Protein 3MD1 (pdb70)

Sequence (162 aa):
TFNLFVGDLNVNVDDETLRNAFKDFPSYLSGHVMWDMQTGSSSRGYGFVSSFTSQDDAQNAMDSMQGQDLNGRPLRINNWAAKLEHTFNLFVGDLNVNVDDETLRNAFKDFPSYLSGHVMWDMQTGSSRGYGFVSFTSQDDAQQNAMDSMQGQDLNGRPLRINWAA

B-factor: mean 13.19, std 5.51, range [3.73, 39.01]

CATH classification: 3.30.70.330

Nearest PDB structures (foldseek):
  3md1-assembly1_A  TM=1.010E+00  e=3.957E-16  Saccharomyces cerevisiae
  3md3-assembly1_A  TM=9.921E-01  e=1.156E-15  Saccharomyces cerevisiae
  3bs9-assembly3_B  TM=9.387E-01  e=7.889E-10  Homo sapiens
  5tbx-assembly1_A  TM=9.439E-01  e=1.628E-08  Homo sapiens
  8c6j-assembly1_CE  TM=8.966E-01  e=4.466E-08  Homo sapiens

Solvent-accessible surface area: 8807 Å² total; per-residue (Å²): 118,79,51,0,27,0,5,42,3,33,106,95,3,79,50,119,38,0,84,85,11,0,102,85,11,52,36,46,89,40,0,94,13,67,121,31,153,174,100,47,62,22,122,13,47,0,60,1,17,0,82,33,97,84,37,0,62,17,0,13,47,0,1,69,18,2,89,21,66,64,96,38,1,129,11,70,85,38,75,195,98,144,226,117,76,39,0,25,0,0,6,3,30,75,95,3,78,49,122,38,0,85,82,22,0,101,125,48,91,38,47,94,37,0,90,13,67,121,17,150,174,95,49,62,19,65,4,26,0,66,0,21,0,80,37,100,95,37,0,69,88,1,16,94,69,32,80,33,98,88,25,68,65,18,42,0,46,5,33,90,38,150

GO terms:
  GO:0000932 P-body (C, IDA)
  GO:0005634 nucleus (C, IDA)
  GO:0005737 cytoplasm (C, IDA)
  GO:0010494 cytoplasmic stress granule (C, IDA)
  GO:0003729 mRNA binding (F, IDA)
  GO:0008266 poly(U) RNA binding (F, IDA)
  GO:0043022 ribosome binding (F, IDA)
  GO:0000184 nuclear-transcribed mRNA catabolic process, nonsense-mediated decay (P, IDA)
  GO:0042149 cellular response to glucose starvation (P, IMP)
  GO:0010494 cytoplasmic stress granule (C, HDA)
  GO:0003729 mRNA binding (F, IMP)
  GO:0003729 mRNA binding (F, HDA)
  GO:0043488 regulation of mRNA stability (P, IMP)
  GO:0034063 stress granule assembly (P, IMP)
  GO:0006415 translational termination (P, IMP)
  GO:0006415 translational termination (P, IPI)
  GO:0005634 nucleus (C, EXP)
  GO:0005737 cytoplasm (C, EXP)
  GO:0005515 protein binding (F, IPI)

Organism: Saccharomyces cerevisiae (strain ATCC 204508 / S288c) (NCBI:txid559292)

Structure (mmCIF, N/CA/C/O backbone):
data_3MD1
#
_entry.id   3MD1
#
_cell.length_a   72.661
_cell.length_b   72.661
_cell.length_c   81.989
_cell.angle_alpha   90.00
_cell.angle_beta   90.00
_cell.angle_gamma   120.00
#
_symmetry.space_group_name_H-M   'H 3'
#
loop_
_entity.id
_entity.type
_entity.pdbx_description
1 polymer 'Nuclear and cytoplasmic polyadenylated RNA-binding protein PUB1'
2 non-polymer GLYCEROL
3 water water
#
loop_
_atom_site.group_PDB
_atom_site.id
_atom_site.type_symbol
_atom_site.label_atom_id
_atom_site.label_alt_id
_atom_site.label_comp_id
_atom_site.label_asym_id
_atom_site.label_entity_id
_atom_site.label_seq_id
_atom_site.pdbx_PDB_ins_code
_atom_site.Cartn_x
_atom_site.Cartn_y
_atom_site.Cartn_z
_atom_site.occupancy
_atom_site.B_iso_or_equiv
_atom_site.auth_seq_id
_atom_site.auth_comp_id
_atom_site.auth_asym_id
_atom_site.auth_atom_id
_atom_site.pdbx_PDB_model_num
ATOM 1 N N . THR A 1 1 ? -16.662 21.503 -3.673 1.00 17.34 161 THR A N 1
ATOM 2 C CA . THR A 1 1 ? -17.136 20.534 -2.630 1.00 17.31 161 THR A CA 1
ATOM 3 C C . THR A 1 1 ? -17.056 19.088 -3.118 1.00 16.62 161 THR A C 1
ATOM 4 O O . THR A 1 1 ? -16.863 18.826 -4.307 1.00 16.67 161 THR A O 1
ATOM 8 N N . PHE A 1 2 ? -17.199 18.150 -2.188 1.00 15.13 162 PHE A N 1
ATOM 9 C CA . PHE A 1 2 ? -17.078 16.735 -2.512 1.00 14.44 162 PHE A CA 1
ATOM 10 C C . PHE A 1 2 ? -18.307 16.011 -2.001 1.00 13.38 162 PHE A C 1
ATOM 11 O O . PHE A 1 2 ? -18.664 16.106 -0.824 1.00 13.98 162 PHE A O 1
ATOM 19 N N . ASN A 1 3 ? -18.968 15.316 -2.920 1.00 12.40 163 ASN A N 1
ATOM 20 C CA . ASN A 1 3 ? -20.358 14.920 -2.736 1.00 11.25 163 ASN A CA 1
ATOM 21 C C . ASN A 1 3 ? -20.571 13.431 -2.904 1.00 10.11 163 ASN A C 1
ATOM 22 O O . ASN A 1 3 ? -20.128 12.835 -3.890 1.00 10.62 163 ASN A O 1
ATOM 27 N N . LEU A 1 4 ? -21.280 12.859 -1.937 1.00 9.09 164 LEU A N 1
ATOM 28 C CA . LEU A 1 4 ? -21.668 11.456 -1.972 1.00 7.87 164 LEU A CA 1
ATOM 29 C C . LEU A 1 4 ? -23.114 11.271 -2.414 1.00 7.34 164 LEU A C 1
ATOM 30 O O . LEU A 1 4 ? -24.021 11.974 -1.929 1.00 7.07 164 LEU A O 1
ATOM 35 N N . PHE A 1 5 ? -23.319 10.308 -3.315 1.00 6.57 165 PHE A N 1
ATOM 36 C CA . PHE A 1 5 ? -24.637 9.775 -3.629 1.00 6.57 165 PHE A CA 1
ATOM 37 C C . PHE A 1 5 ? -24.931 8.642 -2.662 1.00 6.62 165 PHE A C 1
ATOM 38 O O . PHE A 1 5 ? -24.159 7.685 -2.577 1.00 7.42 165 PHE A O 1
ATOM 46 N N . VAL A 1 6 ? -26.056 8.734 -1.955 1.00 5.92 166 VAL A N 1
ATOM 47 C CA . VAL A 1 6 ? -26.415 7.737 -0.950 1.00 6.67 166 VAL A CA 1
ATOM 48 C C . VAL A 1 6 ? -27.705 7.050 -1.390 1.00 6.97 166 VAL A C 1
ATOM 49 O O . VAL A 1 6 ? -28.805 7.651 -1.332 1.00 7.92 166 VAL A O 1
ATOM 53 N N . GLY A 1 7 ? -27.558 5.819 -1.867 1.00 6.91 167 GLY A N 1
ATOM 54 C CA . GLY A 1 7 ? -28.686 5.029 -2.358 1.00 6.90 167 GLY A CA 1
ATOM 55 C C . GLY A 1 7 ? -29.257 3.979 -1.417 1.00 7.37 167 GLY A C 1
ATOM 56 O O . GLY A 1 7 ? -28.708 3.714 -0.334 1.00 7.79 167 GLY A O 1
ATOM 57 N N . ASP A 1 8 ? -30.333 3.343 -1.879 1.00 6.82 168 ASP A N 1
ATOM 58 C CA . ASP A 1 8 ? -31.024 2.293 -1.135 1.00 7.76 168 ASP A CA 1
ATOM 59 C C . ASP A 1 8 ? -31.586 2.813 0.173 1.00 7.86 168 ASP A C 1
ATOM 60 O O . ASP A 1 8 ? -31.498 2.144 1.201 1.00 7.72 168 ASP A O 1
ATOM 65 N N . LEU A 1 9 ? -32.164 4.014 0.124 1.00 7.91 169 LEU A N 1
ATOM 66 C CA . LEU A 1 9 ? -32.794 4.584 1.305 1.00 9.16 169 LEU A CA 1
ATOM 67 C C . LEU A 1 9 ? -34.211 4.051 1.414 1.00 9.35 169 LEU A C 1
ATOM 68 O O . LEU A 1 9 ? -34.950 4.022 0.430 1.00 9.93 169 LEU A O 1
ATOM 73 N N . ASN A 1 10 ? -34.576 3.616 2.616 1.00 10.71 170 ASN A N 1
ATOM 74 C CA . ASN A 1 10 ? -35.978 3.408 2.964 1.00 10.67 170 ASN A CA 1
ATOM 75 C C . ASN A 1 10 ? -36.766 4.664 2.594 1.00 10.94 170 ASN A C 1
ATOM 76 O O . ASN A 1 10 ? -36.308 5.780 2.857 1.00 9.93 170 ASN A O 1
ATOM 81 N N . VAL A 1 11 ? -37.932 4.496 1.976 1.00 11.31 171 VAL A N 1
ATOM 82 C CA . VAL A 1 11 ? -38.767 5.662 1.633 1.00 12.57 171 VAL A CA 1
ATOM 83 C C . VAL A 1 11 ? -39.235 6.476 2.848 1.00 12.61 171 VAL A C 1
ATOM 84 O O . VAL A 1 11 ? -39.719 7.607 2.681 1.00 12.52 171 VAL A O 1
ATOM 88 N N . ASN A 1 12 ? -39.096 5.912 4.051 1.00 12.03 172 ASN A N 1
ATOM 89 C CA . ASN A 1 12 ? -39.398 6.645 5.284 1.00 12.64 172 ASN A CA 1
ATOM 90 C C . ASN A 1 12 ? -38.240 7.518 5.781 1.00 12.35 172 ASN A C 1
ATOM 91 O O . ASN A 1 12 ? -38.370 8.205 6.792 1.00 13.41 172 ASN A O 1
ATOM 96 N N . VAL A 1 13 ? -37.113 7.496 5.067 1.00 12.90 173 VAL A N 1
ATOM 97 C CA . VAL A 1 13 ? -35.981 8.331 5.455 1.00 12.54 173 VAL A CA 1
ATOM 98 C C . VAL A 1 13 ? -36.190 9.740 4.917 1.00 12.24 173 VAL A C 1
ATOM 99 O O . VAL A 1 13 ? -36.250 9.945 3.702 1.00 12.35 173 VAL A O 1
ATOM 103 N N . ASP A 1 14 ? -36.335 10.700 5.827 1.00 12.20 174 ASP A N 1
ATOM 104 C CA . ASP A 1 14 ? -36.454 12.103 5.437 1.00 11.94 174 ASP A CA 1
ATOM 105 C C . ASP A 1 14 ? -35.115 12.819 5.621 1.00 12.11 174 ASP A C 1
ATOM 106 O O . ASP A 1 14 ? -34.117 12.192 6.007 1.00 12.42 174 ASP A O 1
ATOM 111 N N . ASP A 1 15 ? -35.088 14.120 5.327 1.00 12.47 175 ASP A N 1
ATOM 112 C CA . ASP A 1 15 ? -33.855 14.900 5.438 1.00 12.60 175 ASP A CA 1
ATOM 113 C C . ASP A 1 15 ? -33.248 14.780 6.831 1.00 12.51 175 ASP A C 1
ATOM 114 O O . ASP A 1 15 ? -32.049 14.566 6.964 1.00 12.39 175 ASP A O 1
ATOM 119 N N . GLU A 1 16 ? -34.089 14.905 7.858 1.00 12.63 176 GLU A N 1
ATOM 120 C CA . GLU A 1 16 ? -33.637 14.813 9.251 1.00 13.06 176 GLU A CA 1
ATOM 121 C C . GLU A 1 16 ? -32.914 13.497 9.547 1.00 13.17 176 GLU A C 1
ATOM 122 O O . GLU A 1 16 ? -31.835 13.494 10.143 1.00 13.62 176 GLU A O 1
ATOM 128 N N . THR A 1 17 ? -33.512 12.387 9.116 1.00 13.51 177 THR A N 1
ATOM 129 C CA . THR A 1 17 ? -32.932 11.058 9.303 1.00 13.61 177 THR A CA 1
ATOM 130 C C . THR A 1 17 ? -31.585 10.909 8.584 1.00 13.60 177 THR A C 1
ATOM 131 O O . THR A 1 17 ? -30.596 10.447 9.171 1.00 13.17 177 THR A O 1
ATOM 135 N N . LEU A 1 18 ? -31.540 11.326 7.321 1.00 13.60 178 LEU A N 1
ATOM 136 C CA . LEU A 1 18 ? -30.309 11.241 6.538 1.00 13.34 178 LEU A CA 1
ATOM 137 C C . LEU A 1 18 ? -29.198 12.106 7.144 1.00 14.13 178 LEU A C 1
ATOM 138 O O . LEU A 1 18 ? -28.076 11.637 7.338 1.00 14.21 178 LEU A O 1
ATOM 143 N N . ARG A 1 19 ? -29.526 13.355 7.477 1.00 14.56 179 ARG A N 1
ATOM 144 C CA . ARG A 1 19 ? -28.548 14.271 8.087 1.00 15.34 179 ARG A CA 1
ATOM 145 C C . ARG A 1 19 ? -27.982 13.748 9.394 1.00 15.76 179 ARG A C 1
ATOM 146 O O . ARG A 1 19 ? -26.775 13.824 9.616 1.00 15.97 179 ARG A O 1
ATOM 154 N N . ASN A 1 20 ? -28.850 13.189 10.235 1.00 16.15 180 ASN A N 1
ATOM 155 C CA . ASN A 1 20 ? -28.435 12.619 11.521 1.00 16.80 180 ASN A CA 1
ATOM 156 C C . ASN A 1 20 ? -27.416 11.486 11.361 1.00 16.22 180 ASN A C 1
ATOM 157 O O . ASN A 1 20 ? -26.568 11.277 12.238 1.00 16.50 180 ASN A O 1
ATOM 162 N N . ALA A 1 21 ? -27.501 10.767 10.237 1.00 15.92 181 ALA A N 1
ATOM 163 C CA . ALA A 1 21 ? -26.605 9.643 9.963 1.00 15.24 181 ALA A CA 1
ATOM 164 C C . ALA A 1 21 ? -25.207 10.098 9.545 1.00 14.97 181 ALA A C 1
ATOM 165 O O . ALA A 1 21 ? -24.241 9.350 9.725 1.00 15.77 181 ALA A O 1
ATOM 167 N N . PHE A 1 22 ? -25.088 11.322 9.025 1.00 14.07 182 PHE A N 1
ATOM 168 C CA . PHE A 1 22 ? -23.792 11.827 8.528 1.00 14.07 182 PHE A CA 1
ATOM 169 C C . PHE A 1 22 ? -23.230 13.095 9.186 1.00 14.77 182 PHE A C 1
ATOM 170 O O . PHE A 1 22 ? -22.059 13.422 8.961 1.00 13.98 182 PHE A O 1
ATOM 178 N N . LYS A 1 23 ? -24.080 13.787 9.961 1.00 15.02 183 LYS A N 1
ATOM 179 C CA . LYS A 1 23 ? -23.826 15.092 10.617 1.00 16.95 183 LYS A CA 1
ATOM 180 C C . LYS A 1 23 ? -22.438 15.264 11.243 1.00 16.83 183 LYS A C 1
ATOM 181 O O . LYS A 1 23 ? -21.830 16.341 11.173 1.00 17.32 183 LYS A O 1
ATOM 187 N N . ASP A 1 24 ? -21.950 14.206 11.875 1.00 17.28 184 ASP A N 1
ATOM 188 C CA . ASP A 1 24 ? -20.762 14.314 12.714 1.00 17.32 184 ASP A CA 1
ATOM 189 C C . ASP A 1 24 ? -19.449 13.909 12.045 1.00 16.97 184 ASP A C 1
ATOM 190 O O . ASP A 1 24 ? -18.382 13.972 12.655 1.00 16.97 184 ASP A O 1
ATOM 195 N N . PHE A 1 25 ? -19.515 13.505 10.783 1.00 16.52 185 PHE A N 1
ATOM 196 C CA . PHE A 1 25 ? -18.304 13.175 10.059 1.00 16.15 185 PHE A CA 1
ATOM 197 C C . PHE A 1 25 ? -17.503 14.427 9.748 1.00 16.91 185 PHE A C 1
ATOM 198 O O . P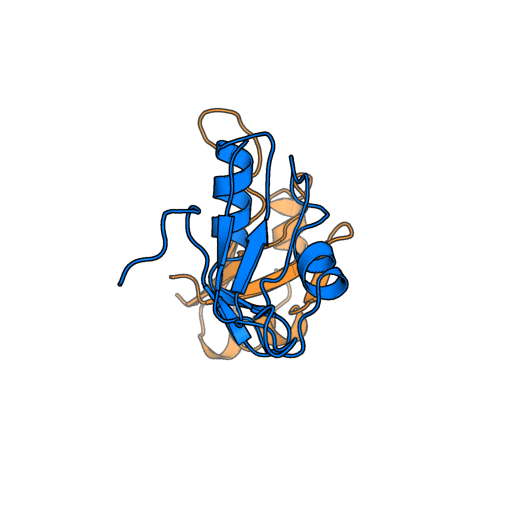HE A 1 25 ? -18.096 15.462 9.408 1.00 17.02 185 PHE A O 1
ATOM 206 N N . PRO A 1 26 ? -16.162 14.335 9.842 1.00 16.93 186 PRO A N 1
ATOM 207 C CA . PRO A 1 26 ? -15.301 15.476 9.502 1.00 17.15 186 PRO A CA 1
ATOM 208 C C . PRO A 1 26 ? -15.644 16.072 8.143 1.00 17.04 186 PRO A C 1
ATOM 209 O O . PRO A 1 26 ? -15.853 15.335 7.170 1.00 17.07 186 PRO A O 1
ATOM 213 N N . SER A 1 27 ? -15.726 17.401 8.105 1.00 17.14 187 SER A N 1
ATOM 214 C CA . SER A 1 27 ? -15.974 18.167 6.875 1.00 16.96 187 SER A CA 1
ATOM 215 C C . SER A 1 27 ? -17.395 18.134 6.299 1.00 16.39 187 SER A C 1
ATOM 216 O O . SER A 1 27 ? -17.629 18.702 5.234 1.00 15.83 187 SER A O 1
ATOM 219 N N . TYR A 1 28 ? -18.325 17.484 6.999 1.00 15.28 188 TYR A N 1
ATOM 220 C CA . TYR A 1 28 ? -19.739 17.453 6.601 1.00 15.19 188 TYR A CA 1
ATOM 221 C C . TYR A 1 28 ? -20.301 18.861 6.452 1.00 14.95 188 TYR A C 1
ATOM 222 O O . TYR A 1 28 ? -20.051 19.738 7.294 1.00 14.91 188 TYR A O 1
ATOM 231 N N . LEU A 1 29 ? -21.072 19.058 5.387 1.00 14.56 189 LEU A N 1
ATOM 232 C CA . LEU A 1 29 ? -21.725 20.330 5.105 1.00 14.63 189 LEU A CA 1
ATOM 233 C C . LEU A 1 29 ? -23.239 20.232 5.168 1.00 14.67 189 LEU A C 1
ATOM 234 O O . LEU A 1 29 ? -23.896 21.068 5.806 1.00 15.61 189 LEU A O 1
ATOM 239 N N . SER A 1 30 ? -23.794 19.232 4.483 1.00 13.95 190 SER A N 1
ATOM 240 C CA . SER A 1 30 ? -25.238 19.159 4.262 1.00 13.85 190 SER A CA 1
ATOM 241 C C . SER A 1 30 ? -25.682 17.785 3.772 1.00 12.98 190 SER A C 1
ATOM 242 O O . SER A 1 30 ? -24.863 16.981 3.321 1.00 12.62 190 SER A O 1
ATOM 245 N N . GLY A 1 31 ? -26.982 17.519 3.867 1.00 12.44 191 GLY A N 1
ATOM 246 C CA . GLY A 1 31 ? -27.583 16.310 3.284 1.00 12.22 191 GLY A CA 1
ATOM 247 C C . GLY A 1 31 ? -29.001 16.543 2.788 1.00 11.60 191 GLY A C 1
ATOM 248 O O . GLY A 1 31 ? -29.739 17.338 3.374 1.00 12.34 191 GLY A O 1
ATOM 249 N N . HIS A 1 32 ? -29.382 15.865 1.702 1.00 11.05 192 HIS A N 1
ATOM 250 C CA . HIS A 1 32 ? -30.739 15.986 1.124 1.00 10.65 192 HIS A CA 1
ATOM 251 C C . HIS A 1 32 ? -31.253 14.659 0.596 1.00 10.80 192 HIS A C 1
ATOM 252 O O . HIS A 1 32 ? -30.542 13.950 -0.125 1.00 10.51 192 HIS A O 1
ATOM 259 N N . VAL A 1 33 ? -32.501 14.339 0.924 1.00 10.37 193 VAL A N 1
ATOM 260 C CA . VAL A 1 33 ? -33.167 13.197 0.320 1.00 10.27 193 VAL A CA 1
ATOM 261 C C . VAL A 1 33 ? -33.887 13.672 -0.929 1.00 10.59 193 VAL A C 1
ATOM 262 O O . VAL A 1 33 ? -34.627 14.659 -0.878 1.00 10.32 193 VAL A O 1
ATOM 266 N N . MET A 1 34 ? -33.671 12.976 -2.043 1.00 10.21 194 MET A N 1
ATOM 267 C CA . MET A 1 34 ? -34.366 13.282 -3.298 1.00 10.68 194 MET A CA 1
ATOM 268 C C . MET A 1 34 ? -35.790 12.768 -3.326 1.00 10.49 194 MET A C 1
ATOM 269 O O . MET A 1 34 ? -36.085 11.651 -2.907 1.00 10.71 194 MET A O 1
ATOM 274 N N . TRP A 1 35 ? -36.688 13.598 -3.835 1.00 11.23 195 TRP A N 1
ATOM 275 C CA . TRP A 1 35 ? -38.085 13.200 -3.938 1.00 10.85 195 TRP A CA 1
ATOM 276 C C . TRP A 1 35 ? -38.650 13.679 -5.257 1.00 10.94 195 TRP A C 1
ATOM 277 O O . TRP A 1 35 ? -38.134 14.632 -5.865 1.00 10.15 195 TRP A O 1
ATOM 288 N N . ASP A 1 36 ? -39.687 12.980 -5.699 1.00 10.74 196 ASP A N 1
ATOM 289 C CA . ASP A 1 36 ? -40.290 13.207 -7.005 1.00 11.30 196 ASP A CA 1
ATOM 290 C C . ASP A 1 36 ? -41.220 14.422 -6.926 1.00 11.41 196 ASP A C 1
ATOM 291 O O . ASP A 1 36 ? -42.245 14.378 -6.243 1.00 11.94 196 ASP A O 1
ATOM 296 N N . MET A 1 37 ? -40.871 15.500 -7.614 1.00 11.58 197 MET A N 1
ATOM 297 C CA . MET A 1 37 ? -41.603 16.768 -7.454 1.00 12.71 197 MET A CA 1
ATOM 298 C C . MET A 1 37 ? -42.994 16.804 -8.062 1.00 13.05 197 MET A C 1
ATOM 299 O O . MET A 1 37 ? -43.714 17.795 -7.930 1.00 12.37 197 MET A O 1
ATOM 304 N N . GLN A 1 38 ? -43.372 15.697 -8.687 1.00 13.87 198 GLN A N 1
ATOM 305 C CA . GLN A 1 38 ? -44.734 15.508 -9.162 1.00 14.58 198 GLN A CA 1
ATOM 306 C C . GLN A 1 38 ? -45.599 14.649 -8.234 1.00 14.30 198 GLN A C 1
ATOM 307 O O . GLN A 1 38 ? -46.824 14.611 -8.400 1.00 14.42 198 GLN A O 1
ATOM 313 N N . THR A 1 39 ? -44.977 13.959 -7.271 1.00 13.46 199 THR A N 1
ATOM 314 C CA . THR A 1 39 ? -45.722 13.074 -6.349 1.00 12.91 199 THR A CA 1
ATOM 315 C C . THR A 1 39 ? -45.434 13.326 -4.867 1.00 12.40 199 THR A C 1
ATOM 316 O O . THR A 1 39 ? -46.262 13.018 -4.003 1.00 12.41 199 THR A O 1
ATOM 320 N N . GLY A 1 40 ? -44.263 13.875 -4.573 1.00 11.45 200 GLY A N 1
ATOM 321 C CA . GLY A 1 40 ? -43.841 14.068 -3.192 1.00 10.77 200 GLY A CA 1
ATOM 322 C C . GLY A 1 40 ? -43.127 12.859 -2.618 1.00 10.04 200 GLY A C 1
ATOM 323 O O . GLY A 1 40 ? -42.535 12.937 -1.538 1.00 11.12 200 GLY A O 1
ATOM 324 N N A SER A 1 41 ? -43.149 11.732 -3.372 0.00 15.00 201 SER A N 1
ATOM 325 N N B SER A 1 41 ? -43.150 11.743 -3.330 0.50 8.64 201 SER A N 1
ATOM 326 C CA A SER A 1 41 ? -42.610 10.468 -2.890 0.00 15.00 201 SER A CA 1
ATOM 327 C CA B SER A 1 41 ? -42.583 10.528 -2.760 0.50 7.81 201 SER A CA 1
ATOM 328 C C A SER A 1 41 ? -41.098 10.477 -2.977 0.00 15.00 201 SER A C 1
ATOM 329 C C B SER A 1 41 ? -41.077 10.475 -2.930 0.50 7.13 201 SER A C 1
ATOM 330 O O A SER A 1 41 ? -40.543 10.888 -3.994 0.00 15.00 201 SER A O 1
ATOM 331 O O B SER A 1 41 ? -40.541 10.850 -3.972 0.50 5.34 201 SER A O 1
ATOM 336 N N . SER A 1 42 ? -40.406 10.018 -1.880 1.00 7.45 202 SER A N 1
ATOM 337 C CA . SER A 1 42 ? -38.965 9.831 -1.911 1.00 7.88 202 SER A CA 1
ATOM 338 C C . SER A 1 42 ? -38.558 8.988 -3.096 1.00 8.09 202 SER A C 1
ATOM 339 O O . SER A 1 42 ? -39.240 8.028 -3.447 1.00 8.32 202 SER A O 1
ATOM 342 N N . ARG A 1 43 ? -37.408 9.329 -3.665 1.00 7.40 203 ARG A N 1
ATOM 343 C CA . ARG A 1 43 ? -36.818 8.526 -4.723 1.00 7.45 203 ARG A CA 1
ATOM 344 C C . ARG A 1 43 ? -35.900 7.451 -4.161 1.00 7.34 203 ARG A C 1
ATOM 345 O O . ARG A 1 43 ? -35.293 6.691 -4.935 1.00 7.59 203 ARG A O 1
ATOM 353 N N . GLY A 1 44 ? -35.775 7.381 -2.833 1.00 6.65 204 GLY A N 1
ATOM 354 C CA . GLY A 1 44 ? -34.975 6.309 -2.198 1.00 6.17 204 GLY A CA 1
ATOM 355 C C . GLY A 1 44 ? -33.485 6.533 -2.324 1.00 5.78 204 GLY A C 1
ATOM 356 O O . GLY A 1 44 ? -32.680 5.601 -2.174 1.00 6.85 204 GLY A O 1
ATOM 357 N N . TYR A 1 45 ? -33.096 7.771 -2.594 1.00 5.14 205 TYR A N 1
ATOM 358 C CA . TYR A 1 45 ? -31.686 8.137 -2.565 1.00 5.56 205 TYR A CA 1
ATOM 359 C C . TYR A 1 45 ? -31.545 9.588 -2.204 1.00 4.80 205 TYR A C 1
ATOM 360 O O . TYR A 1 45 ? -32.526 10.330 -2.203 1.00 4.38 205 TYR A O 1
ATOM 369 N N . GLY A 1 46 ? -30.319 9.972 -1.875 1.00 4.38 206 GLY A N 1
ATOM 370 C CA . GLY A 1 46 ? -30.042 11.319 -1.417 1.00 4.37 206 GLY A CA 1
ATOM 371 C C . GLY A 1 46 ? -28.585 11.673 -1.645 1.00 5.19 206 GLY A C 1
ATOM 372 O O . GLY A 1 46 ? -27.823 10.878 -2.181 1.00 5.44 206 GLY A O 1
ATOM 373 N N . PHE A 1 47 ? -28.205 12.863 -1.209 1.00 5.52 207 PHE A N 1
ATOM 374 C CA . PHE A 1 47 ? -26.832 13.345 -1.320 1.00 6.22 207 PHE A CA 1
ATOM 375 C C . PHE A 1 47 ? -26.319 13.862 0.015 1.00 6.87 207 PHE A C 1
ATOM 376 O O . PHE A 1 47 ? -27.090 14.431 0.804 1.00 7.85 207 PHE A O 1
ATOM 384 N N . VAL A 1 48 ? -25.011 13.692 0.240 1.00 7.91 208 VAL A N 1
ATOM 385 C CA . VAL A 1 48 ? -24.297 14.258 1.397 1.00 8.49 208 VAL A CA 1
ATOM 386 C C . VAL A 1 48 ? -23.027 14.983 0.906 1.00 9.22 208 VAL A C 1
ATOM 387 O O . VAL A 1 48 ? -22.251 14.418 0.133 1.00 9.69 208 VAL A O 1
ATOM 391 N N A SER A 1 49 ? -22.843 16.230 1.350 0.50 9.98 209 SER A N 1
ATOM 392 N N B SER A 1 49 ? -22.825 16.217 1.366 0.50 9.64 209 SER A N 1
ATOM 393 C CA A SER A 1 49 ? -21.768 17.105 0.873 0.50 10.76 209 SER A CA 1
ATOM 394 C CA B SER A 1 49 ? -21.753 17.070 0.862 0.50 10.00 209 SER A CA 1
ATOM 395 C C A SER A 1 49 ? -20.677 17.303 1.925 0.50 11.15 209 SER A C 1
ATOM 396 C C B SER A 1 49 ? -20.686 17.366 1.915 0.50 10.73 209 SER A C 1
ATOM 397 O O A SER A 1 49 ? -20.964 17.328 3.120 0.50 11.43 209 SER A O 1
ATOM 398 O O B SER A 1 49 ? -20.998 17.519 3.094 0.50 10.85 209 SER A O 1
ATOM 403 N N . PHE A 1 50 ? -19.434 17.453 1.458 1.00 11.30 210 PHE A N 1
ATOM 404 C CA . PHE A 1 50 ? -18.259 17.657 2.324 1.00 12.07 210 PHE A CA 1
ATOM 405 C C . PHE A 1 50 ? -17.319 18.729 1.762 1.00 13.30 210 PHE A C 1
ATOM 406 O O . PHE A 1 50 ? -17.276 18.954 0.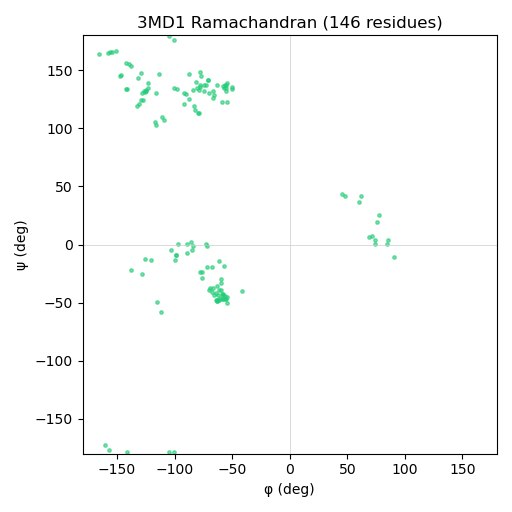543 1.00 12.94 210 PHE A O 1
ATOM 414 N N . THR A 1 51 ? -16.535 19.366 2.637 1.00 14.45 211 THR A N 1
ATOM 415 C CA . THR A 1 51 ? -15.532 20.349 2.171 1.00 15.86 211 THR A CA 1
ATOM 416 C C . THR A 1 51 ? -14.283 19.674 1.598 1.00 16.50 211 THR A C 1
ATOM 417 O O . THR A 1 51 ? -13.566 20.260 0.777 1.00 17.19 211 THR A O 1
ATOM 421 N N . SER A 1 52 ? -14.046 18.435 2.027 1.00 16.86 212 SER A N 1
ATOM 422 C CA . SER A 1 52 ? -12.787 17.734 1.798 1.00 17.73 212 SER A CA 1
ATOM 423 C C . SER A 1 52 ? -13.002 16.383 1.114 1.00 17.45 212 SER A C 1
ATOM 424 O O . SER A 1 52 ? -13.864 15.603 1.526 1.00 17.87 212 SER A O 1
ATOM 427 N N . GLN A 1 53 ? -12.203 16.112 0.082 1.00 17.19 213 GLN A N 1
ATOM 428 C CA . GLN A 1 53 ? -12.300 14.846 -0.648 1.00 16.66 213 GLN A CA 1
ATOM 429 C C . GLN A 1 53 ? -11.958 13.641 0.227 1.00 16.46 213 GLN A C 1
ATOM 430 O O . GLN A 1 53 ? -12.696 12.647 0.237 1.00 15.96 213 GLN A O 1
ATOM 436 N N . ASP A 1 54 ? -10.844 13.730 0.955 1.00 15.96 214 ASP A N 1
ATOM 437 C CA . ASP A 1 54 ? -10.415 12.629 1.814 1.00 15.78 214 ASP A CA 1
ATOM 438 C C . ASP A 1 54 ? -11.470 12.307 2.870 1.00 14.99 214 ASP A C 1
ATOM 439 O O . ASP A 1 54 ? -11.722 11.137 3.165 1.00 14.94 214 ASP A O 1
ATOM 444 N N . ASP A 1 55 ? -12.090 13.353 3.417 1.00 14.37 215 ASP A N 1
ATOM 445 C CA . ASP A 1 55 ? -13.144 13.204 4.420 1.00 13.31 215 ASP A CA 1
ATOM 446 C C . ASP A 1 55 ? -14.448 12.629 3.838 1.00 12.71 215 ASP A C 1
ATOM 447 O O . ASP A 1 55 ? -15.104 11.794 4.470 1.00 12.10 215 ASP A O 1
ATOM 452 N N . ALA A 1 56 ? -14.818 13.055 2.632 1.00 12.15 216 ALA A N 1
ATOM 453 C CA . ALA A 1 56 ? -15.950 12.439 1.942 1.00 11.25 216 ALA A CA 1
ATOM 454 C C . ALA A 1 56 ? -15.667 10.951 1.668 1.00 10.40 216 ALA A C 1
ATOM 455 O O . ALA A 1 56 ? -16.525 10.095 1.888 1.00 9.30 216 ALA A O 1
ATOM 457 N N . GLN A 1 57 ? -14.450 10.658 1.214 1.00 10.00 217 GLN A N 1
ATOM 458 C CA . GLN A 1 57 ? -14.021 9.280 0.961 1.00 9.00 217 GLN A CA 1
ATOM 459 C C . GLN A 1 57 ? -14.126 8.424 2.222 1.00 8.57 217 GLN A C 1
ATOM 460 O O . GLN A 1 57 ? -14.659 7.324 2.186 1.00 8.14 217 GLN A O 1
ATOM 466 N N . ASN A 1 58 ? -13.628 8.941 3.341 1.00 7.26 218 ASN A N 1
ATOM 467 C CA . ASN A 1 58 ? -13.689 8.179 4.588 1.00 7.22 218 ASN A CA 1
ATOM 468 C C . ASN A 1 58 ? -15.115 7.969 5.106 1.00 6.92 218 ASN A C 1
ATOM 469 O O . ASN A 1 58 ? -15.424 6.911 5.640 1.00 6.59 218 ASN A O 1
ATOM 474 N N . ALA A 1 59 ? -15.975 8.973 4.947 1.00 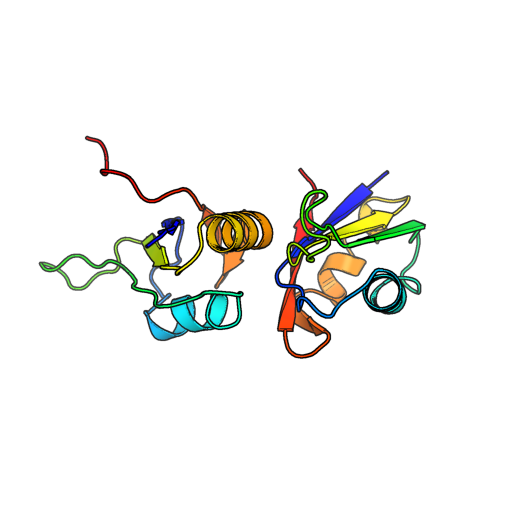6.73 219 ALA A N 1
ATOM 475 C CA . ALA A 1 59 ? -17.360 8.847 5.398 1.00 6.80 219 ALA A CA 1
ATOM 476 C C . ALA A 1 59 ? -18.071 7.787 4.567 1.00 6.30 219 ALA A C 1
ATOM 477 O O . ALA A 1 59 ? -18.806 6.941 5.088 1.00 5.43 219 ALA A O 1
ATOM 479 N N . MET A 1 60 ? -17.841 7.834 3.261 1.00 5.47 220 MET A N 1
ATOM 480 C CA . MET A 1 60 ? -18.356 6.808 2.365 1.00 5.39 220 MET A CA 1
ATOM 481 C C . MET A 1 60 ? -17.926 5.418 2.825 1.00 5.75 220 MET A C 1
ATOM 482 O O . MET A 1 60 ? -18.747 4.511 2.932 1.00 5.45 220 MET A O 1
ATOM 487 N N . ASP A 1 61 ? -16.631 5.251 3.087 1.00 6.56 221 ASP A N 1
ATOM 488 C CA . ASP A 1 61 ? -16.113 3.924 3.398 1.00 6.84 221 ASP A CA 1
ATOM 489 C C . ASP A 1 61 ? -16.610 3.451 4.763 1.00 6.55 221 ASP A C 1
ATOM 490 O O . ASP A 1 61 ? -16.964 2.291 4.947 1.00 6.39 221 ASP A O 1
ATOM 495 N N . SER A 1 62 ? -16.692 4.391 5.688 1.00 5.86 222 SER A N 1
ATOM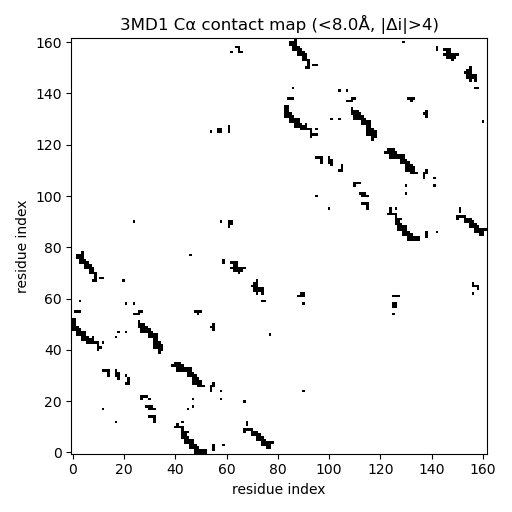 496 C CA . SER A 1 62 ? -17.203 4.133 7.019 1.00 5.86 222 SER A CA 1
ATOM 497 C C . SER A 1 62 ? -18.657 3.654 7.033 1.00 6.11 222 SER A C 1
ATOM 498 O O . SER A 1 62 ? -19.014 2.764 7.806 1.00 7.47 222 SER A O 1
ATOM 501 N N . MET A 1 63 ? -19.480 4.239 6.168 1.00 6.57 223 MET A N 1
ATOM 502 C CA . MET A 1 63 ? -20.924 3.984 6.120 1.00 5.71 223 MET A CA 1
ATOM 503 C C . MET A 1 63 ? -21.379 2.995 5.046 1.00 5.75 223 MET A C 1
ATOM 504 O O . MET A 1 63 ? -22.552 2.618 5.005 1.00 5.23 223 MET A O 1
ATOM 509 N N . GLN A 1 64 ? -20.466 2.603 4.155 1.00 6.90 224 GLN A N 1
ATOM 510 C CA . GLN A 1 64 ? -20.805 1.706 3.052 1.00 6.55 224 GLN A CA 1
ATOM 511 C C . GLN A 1 64 ? -21.467 0.423 3.559 1.00 7.16 224 GLN A C 1
ATOM 512 O O . GLN A 1 64 ? -20.895 -0.302 4.393 1.00 7.57 224 GLN A O 1
ATOM 518 N N . GLY A 1 65 ? -22.680 0.162 3.071 1.00 7.41 225 GLY A N 1
ATOM 519 C CA . GLY A 1 65 ? -23.420 -1.043 3.422 1.00 8.76 225 GLY A CA 1
ATOM 520 C C . GLY A 1 65 ? -23.922 -1.134 4.848 1.00 9.70 225 GLY A C 1
ATOM 521 O O . GLY A 1 65 ? -24.431 -2.181 5.253 1.00 9.58 225 GLY A O 1
ATOM 522 N N . GLN A 1 66 ? -23.759 -0.056 5.615 1.00 9.93 226 GLN A N 1
ATOM 523 C CA . GLN A 1 66 ? -24.274 -0.017 6.980 1.00 10.24 226 GLN A CA 1
ATOM 524 C C . GLN A 1 66 ? -25.766 0.242 6.909 1.00 11.23 226 GLN A C 1
ATOM 525 O O . GLN A 1 66 ? -26.242 0.895 5.985 1.00 10.72 226 GLN A O 1
ATOM 531 N N . ASP A 1 67 ? -26.513 -0.299 7.864 1.00 12.51 227 ASP A N 1
ATOM 532 C CA . ASP A 1 67 ? -27.977 -0.167 7.844 1.00 13.59 227 ASP A CA 1
ATOM 533 C C . ASP A 1 67 ? -28.500 1.165 8.365 1.00 13.71 227 ASP A C 1
ATOM 534 O O . ASP A 1 67 ? -28.069 1.662 9.404 1.00 14.91 227 ASP A O 1
ATOM 539 N N . LEU A 1 68 ? -29.449 1.729 7.626 1.00 13.09 228 LEU A N 1
ATOM 540 C CA . LEU A 1 68 ? -30.223 2.870 8.082 1.00 13.26 228 LEU A CA 1
ATOM 541 C C . LEU A 1 68 ? -31.684 2.512 7.878 1.00 13.24 228 LEU A C 1
ATOM 542 O O . LEU A 1 68 ? -32.085 2.165 6.772 1.00 14.01 228 LEU A O 1
ATOM 547 N N . ASN A 1 69 ? -32.476 2.578 8.957 1.00 14.08 229 ASN A N 1
ATOM 548 C CA . ASN A 1 69 ? -33.884 2.180 8.892 1.00 13.98 229 ASN A CA 1
ATOM 549 C C . ASN A 1 69 ? -34.074 0.848 8.153 1.00 13.55 229 ASN A C 1
ATOM 550 O O . ASN A 1 69 ? -34.972 0.703 7.329 1.00 14.34 229 ASN A O 1
ATOM 555 N N . GLY A 1 70 ? -33.207 -0.117 8.454 1.00 13.36 230 GLY A N 1
ATOM 556 C CA . GLY A 1 70 ? -33.365 -1.481 7.972 1.00 12.40 230 GLY A CA 1
ATOM 557 C C . GLY A 1 70 ? -32.816 -1.773 6.588 1.00 12.00 230 GLY A C 1
ATOM 558 O O . GLY A 1 70 ? -32.923 -2.908 6.106 1.00 12.54 230 GLY A O 1
ATOM 559 N N . ARG A 1 71 ? -32.228 -0.758 5.950 1.00 11.00 231 ARG A N 1
ATOM 560 C CA . ARG A 1 71 ? -31.712 -0.888 4.590 1.00 10.31 231 ARG A CA 1
ATOM 561 C C . ARG A 1 71 ? -30.232 -0.530 4.504 1.00 8.95 231 ARG A C 1
ATOM 562 O O . ARG A 1 71 ? -29.811 0.498 5.055 1.00 8.55 231 ARG A O 1
ATOM 570 N N . PRO A 1 72 ? -29.442 -1.358 3.790 1.00 8.10 232 PRO A N 1
ATOM 571 C CA . PRO A 1 72 ? -28.014 -1.061 3.667 1.00 7.65 232 PRO A CA 1
ATOM 572 C C . PRO A 1 72 ? -27.759 0.157 2.784 1.00 6.36 232 PRO A C 1
ATOM 573 O O . PRO A 1 72 ? -28.278 0.244 1.679 1.00 6.44 232 PRO A O 1
ATOM 577 N N . LEU A 1 73 ? -26.956 1.089 3.286 1.00 6.29 233 LEU A N 1
ATOM 578 C CA . LEU A 1 73 ? -26.590 2.263 2.510 1.00 5.49 233 LEU A CA 1
ATOM 579 C C . LEU A 1 73 ? -25.727 1.857 1.329 1.00 5.89 233 LEU A C 1
ATOM 580 O O . LEU A 1 73 ? -24.757 1.104 1.488 1.00 5.83 233 LEU A O 1
ATOM 585 N N . ARG A 1 74 ? -26.068 2.371 0.151 1.00 5.66 234 ARG A N 1
ATOM 586 C CA . ARG A 1 74 ? -25.311 2.089 -1.072 1.00 5.95 234 ARG A CA 1
ATOM 587 C C . ARG A 1 74 ? -24.710 3.385 -1.557 1.00 5.21 234 ARG A C 1
ATOM 588 O O . ARG A 1 74 ? -25.404 4.213 -2.141 1.00 5.35 234 ARG A O 1
ATOM 596 N N . ILE A 1 75 ? -23.424 3.564 -1.325 1.00 5.15 235 ILE A N 1
ATOM 597 C CA . ILE A 1 75 ? -22.816 4.875 -1.424 1.00 5.83 235 ILE A CA 1
ATOM 598 C C . ILE A 1 75 ? -21.778 4.935 -2.536 1.00 6.62 235 ILE A C 1
ATOM 599 O O . ILE A 1 75 ? -20.975 4.010 -2.695 1.00 6.58 235 ILE A O 1
ATOM 604 N N A ASN A 1 76 ? -21.809 6.016 -3.311 0.50 7.16 236 ASN A N 1
ATOM 605 N N B ASN A 1 76 ? -21.789 6.031 -3.292 0.50 7.19 236 ASN A N 1
ATOM 606 C CA A ASN A 1 76 ? -20.778 6.274 -4.314 0.50 7.72 236 ASN A CA 1
ATOM 607 C CA B ASN A 1 76 ? -20.804 6.264 -4.347 0.50 7.81 236 ASN A CA 1
ATOM 608 C C A ASN A 1 76 ? -20.554 7.764 -4.486 0.50 8.32 236 ASN A C 1
ATOM 609 C C B ASN A 1 76 ? -20.544 7.757 -4.474 0.50 8.38 236 ASN A C 1
ATOM 610 O O A ASN A 1 76 ? -21.294 8.575 -3.931 0.50 8.34 236 ASN A O 1
ATOM 611 O O B ASN A 1 76 ? -21.254 8.562 -3.872 0.50 8.44 236 ASN A O 1
ATOM 620 N N . TRP A 1 77 ? -19.509 8.124 -5.227 1.00 8.85 237 TRP A N 1
ATOM 621 C CA . TRP A 1 77 ? -19.295 9.517 -5.594 1.00 9.72 237 TRP A CA 1
ATOM 622 C C . TRP A 1 77 ? -20.484 9.995 -6.419 1.00 10.10 237 TRP A C 1
ATOM 623 O O . TRP A 1 77 ? -20.939 9.294 -7.326 1.00 10.51 237 TRP A O 1
ATOM 634 N N . ALA A 1 78 ? -20.997 11.176 -6.094 1.00 11.15 238 ALA A N 1
ATOM 635 C CA . ALA A 1 78 ? -22.060 11.776 -6.897 1.00 11.79 238 ALA A CA 1
ATOM 636 C C . ALA A 1 78 ? -21.606 11.921 -8.352 1.00 12.92 238 ALA A C 1
ATOM 637 O O . ALA A 1 78 ? -20.465 12.308 -8.632 1.00 12.99 238 ALA A O 1
ATOM 639 N N . ALA A 1 79 ? -22.492 11.542 -9.265 1.00 14.32 239 ALA A N 1
ATOM 640 C CA . ALA A 1 79 ? -22.237 11.601 -10.707 1.00 15.81 239 ALA A CA 1
ATOM 641 C C . ALA A 1 79 ? -23.580 11.679 -11.426 1.00 16.69 239 ALA A C 1
ATOM 642 O O . ALA A 1 79 ? -24.633 11.429 -10.819 1.00 17.04 239 ALA A O 1
ATOM 644 N N . LYS A 1 80 ? -23.549 12.034 -12.709 1.00 17.94 240 LYS A N 1
ATOM 645 C CA . LYS A 1 80 ? -24.774 12.107 -13.511 1.00 18.76 240 LYS A CA 1
ATOM 646 C C . LYS A 1 80 ? -25.521 10.774 -13.470 1.00 18.96 240 LYS A C 1
ATOM 647 O O . LYS A 1 80 ? -24.918 9.706 -13.654 1.00 19.32 240 LYS A O 1
ATOM 653 N N . LEU A 1 81 ? -26.826 10.829 -13.210 1.00 18.60 241 LEU A N 1
ATOM 654 C CA . LEU A 1 81 ? -27.627 9.613 -13.213 1.00 18.73 241 LEU A CA 1
ATOM 655 C C . LEU A 1 81 ? -27.861 9.168 -14.651 1.00 19.33 241 LEU A C 1
ATOM 656 O O . LEU A 1 81 ? -28.211 9.982 -15.511 1.00 19.27 241 LEU A O 1
ATOM 661 N N . GLU A 1 82 ? -27.633 7.876 -14.891 1.00 19.60 242 GLU A N 1
ATOM 662 C CA . GLU A 1 82 ? -27.646 7.266 -16.227 1.00 20.36 242 GLU A CA 1
ATOM 663 C C . GLU A 1 82 ? -29.033 6.794 -16.664 1.00 19.88 242 GLU A C 1
ATOM 664 O O . GLU A 1 82 ? -29.831 6.353 -15.836 1.00 19.86 242 GLU A O 1
ATOM 670 N N . HIS A 1 83 ? -29.304 6.886 -17.968 1.00 19.45 243 HIS A N 1
ATOM 671 C CA . HIS A 1 83 ? -30.476 6.255 -18.610 1.00 18.97 243 HIS A CA 1
ATOM 672 C C . HIS A 1 83 ? -31.824 6.827 -18.154 1.00 19.12 243 HIS A C 1
ATOM 673 O O . HIS A 1 83 ? -32.888 6.303 -18.521 1.00 18.56 243 HIS A O 1
ATOM 680 N N . THR B 1 1 ? -10.496 -16.905 10.262 1.00 20.10 161 THR B N 1
ATOM 681 C CA . THR B 1 1 ? -10.827 -15.647 11.012 1.00 19.98 161 THR B CA 1
ATOM 682 C C . THR B 1 1 ? -12.146 -15.015 10.530 1.00 18.93 161 THR B C 1
ATOM 683 O O . THR B 1 1 ? -12.507 -15.149 9.357 1.00 19.29 161 THR B O 1
ATOM 687 N N . PHE B 1 2 ? -12.860 -14.358 11.446 1.00 17.59 162 PHE B N 1
ATOM 688 C CA . PHE B 1 2 ? -14.164 -13.734 11.154 1.00 16.59 162 PHE B CA 1
ATOM 689 C C . PHE B 1 2 ? -14.210 -12.293 11.668 1.00 15.55 162 PHE B C 1
ATOM 690 O O . PHE B 1 2 ? -14.034 -12.024 12.863 1.00 15.35 162 PHE B O 1
ATOM 698 N N . ASN B 1 3 ? -14.450 -11.360 10.752 1.00 14.01 163 ASN B N 1
ATOM 699 C CA . ASN B 1 3 ? -14.037 -9.979 10.986 1.00 12.84 163 ASN B CA 1
ATOM 700 C C . ASN B 1 3 ? -15.147 -8.970 10.828 1.00 11.95 163 ASN B C 1
ATOM 701 O O . ASN B 1 3 ? -15.896 -9.013 9.855 1.00 12.72 163 ASN B O 1
ATOM 706 N N . LEU B 1 4 ? -15.243 -8.080 11.810 1.00 10.49 164 LEU B N 1
ATOM 707 C CA . LEU B 1 4 ? -16.222 -7.012 11.806 1.00 9.90 164 LEU B CA 1
ATOM 708 C C . LEU B 1 4 ? -15.591 -5.732 11.306 1.00 9.47 164 LEU B C 1
ATOM 709 O O . LEU B 1 4 ? -14.481 -5.351 11.712 1.00 8.83 164 LEU B O 1
ATOM 714 N N . PHE B 1 5 ? -16.312 -5.082 10.409 1.00 8.43 165 PHE B N 1
ATOM 715 C CA . PHE B 1 5 ? -16.004 -3.712 10.031 1.00 7.80 165 PHE B CA 1
ATOM 716 C C . PHE B 1 5 ? -16.805 -2.757 10.915 1.00 7.44 165 PHE B C 1
ATOM 717 O O . PHE B 1 5 ? -18.047 -2.820 10.968 1.00 7.82 165 PHE B O 1
ATOM 725 N N . VAL B 1 6 ? -16.101 -1.900 11.638 1.00 6.16 166 VAL B N 1
ATOM 726 C CA . VAL B 1 6 ? -16.759 -0.994 12.575 1.00 6.45 166 VAL B CA 1
ATOM 727 C C . VAL B 1 6 ? -16.657 0.430 12.057 1.00 6.71 166 VAL B C 1
ATOM 728 O O . VAL B 1 6 ? -15.558 0.998 12.044 1.00 7.13 166 VAL B O 1
ATOM 732 N N . GLY B 1 7 ? -17.778 0.996 11.620 1.00 6.59 167 GLY B N 1
ATOM 733 C CA . GLY B 1 7 ? -17.786 2.360 11.094 1.00 6.91 167 GLY B CA 1
ATOM 734 C C . GLY B 1 7 ? -18.378 3.390 12.040 1.00 7.52 167 GLY B C 1
ATOM 735 O O . GLY B 1 7 ? -18.859 3.058 13.135 1.00 7.50 167 GLY B O 1
ATOM 736 N N . ASP B 1 8 ? -18.375 4.643 11.581 1.00 7.96 168 ASP B N 1
ATOM 737 C CA . ASP B 1 8 ? -18.825 5.799 12.361 1.00 8.09 168 ASP B CA 1
ATOM 738 C C . ASP B 1 8 ? -18.022 6.025 13.652 1.00 8.83 168 ASP B C 1
ATOM 739 O O . ASP B 1 8 ? -18.576 6.421 14.680 1.00 7.98 168 ASP B O 1
ATOM 744 N N . LEU B 1 9 ? -16.716 5.759 13.602 1.00 9.27 169 LEU B N 1
ATOM 745 C CA . LEU B 1 9 ? -15.857 6.052 14.755 1.00 10.48 169 LEU B CA 1
ATOM 746 C C . LEU B 1 9 ? -15.513 7.533 14.864 1.00 10.73 169 LEU B C 1
ATOM 747 O O . LEU B 1 9 ? -15.180 8.173 13.865 1.00 11.32 169 LEU B O 1
ATOM 752 N N . ASN B 1 10 ? -15.594 8.056 16.084 1.00 11.72 170 ASN B N 1
ATOM 753 C CA . ASN B 1 10 ? -15.031 9.357 16.430 1.00 12.33 170 ASN B CA 1
ATOM 754 C C . ASN B 1 10 ? -13.554 9.339 16.049 1.00 12.27 170 ASN B C 1
ATOM 755 O O . ASN B 1 10 ? -12.868 8.342 16.304 1.00 12.15 170 ASN B O 1
ATOM 760 N N . VAL B 1 11 ? -13.068 10.406 15.408 1.00 12.41 171 VAL B N 1
ATOM 761 C CA . VAL B 1 11 ? -11.646 10.505 15.044 1.00 12.87 171 VAL B CA 1
ATOM 762 C C . VAL B 1 11 ? -10.689 10.385 16.236 1.00 12.59 171 VAL B C 1
ATOM 763 O O . VAL B 1 11 ? -9.500 10.121 16.052 1.00 12.52 171 VAL B O 1
ATOM 767 N N . ASN B 1 12 ? -11.208 10.595 17.447 1.00 11.96 172 ASN B N 1
ATOM 768 C CA . ASN B 1 12 ? -10.395 10.459 18.653 1.00 12.11 172 ASN B CA 1
ATOM 769 C C . ASN B 1 12 ? -10.325 9.027 19.184 1.00 11.77 172 ASN B C 1
ATOM 770 O O . ASN B 1 12 ? -9.702 8.784 20.217 1.00 12.78 172 ASN B O 1
ATOM 775 N N . VAL B 1 13 ? -10.962 8.083 18.487 1.00 12.17 173 VAL B N 1
ATOM 776 C CA . VAL B 1 13 ? -10.920 6.683 18.909 1.00 11.63 173 VAL B CA 1
ATOM 777 C C . VAL B 1 13 ? -9.613 6.085 18.377 1.00 11.02 173 VAL B C 1
ATOM 778 O O . VAL B 1 13 ? -9.370 6.081 17.160 1.00 11.13 173 VAL B O 1
ATOM 782 N N . ASP B 1 14 ? -8.760 5.629 19.295 1.00 10.73 174 ASP B N 1
ATOM 783 C CA . ASP B 1 14 ? -7.527 4.927 18.936 1.00 10.39 174 ASP B CA 1
ATOM 784 C C . ASP B 1 14 ? -7.672 3.417 19.190 1.00 10.12 174 ASP B C 1
ATOM 785 O O . ASP B 1 14 ? -8.740 2.956 19.604 1.00 9.90 174 ASP B O 1
ATOM 790 N N . ASP B 1 15 ? -6.608 2.656 18.928 1.00 9.46 175 ASP B N 1
ATOM 791 C CA . ASP B 1 15 ? -6.637 1.198 19.063 1.00 9.41 175 ASP B CA 1
ATOM 792 C C . ASP B 1 15 ? -7.058 0.797 20.464 1.00 9.83 175 ASP B C 1
ATOM 793 O O . ASP B 1 15 ? -7.889 -0.087 20.629 1.00 10.07 175 ASP B O 1
ATOM 798 N N . GLU B 1 16 ? -6.500 1.465 21.470 1.00 10.04 176 GLU B N 1
ATOM 799 C CA . GLU B 1 16 ? -6.817 1.142 22.857 1.00 11.15 176 GLU B CA 1
ATOM 800 C C . GLU B 1 16 ? -8.318 1.295 23.141 1.00 10.97 176 GLU B C 1
ATOM 801 O O . GLU B 1 16 ? -8.953 0.409 23.728 1.00 10.61 176 GLU B O 1
ATOM 807 N N . THR B 1 17 ? -8.882 2.412 22.690 1.00 11.31 177 THR B N 1
ATOM 808 C CA . THR B 1 17 ? -10.311 2.688 22.861 1.00 11.63 177 THR B CA 1
ATOM 809 C C . THR B 1 17 ? -11.192 1.641 22.152 1.00 11.76 177 THR B C 1
ATOM 810 O O . THR B 1 17 ? -12.130 1.091 22.747 1.00 11.43 177 THR B O 1
ATOM 814 N N . LEU B 1 18 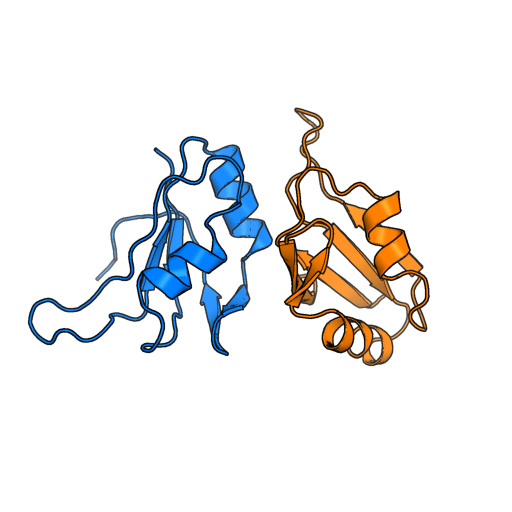? -10.873 1.348 20.893 1.00 11.60 178 LEU B N 1
ATOM 815 C CA . LEU B 1 18 ? -11.627 0.350 20.126 1.00 11.60 178 LEU B CA 1
ATOM 816 C C . LEU B 1 18 ? -11.503 -1.039 20.757 1.00 11.86 178 LEU B C 1
ATOM 817 O O . LEU B 1 18 ? -12.504 -1.711 20.974 1.00 11.73 178 LEU B O 1
ATOM 822 N N . ARG B 1 19 ? -10.277 -1.450 21.074 1.00 12.45 179 ARG B N 1
ATOM 823 C CA . ARG B 1 19 ? -10.046 -2.752 21.711 1.00 12.82 179 ARG B CA 1
ATOM 824 C C . ARG B 1 19 ? -10.793 -2.912 23.037 1.00 13.70 179 ARG B C 1
A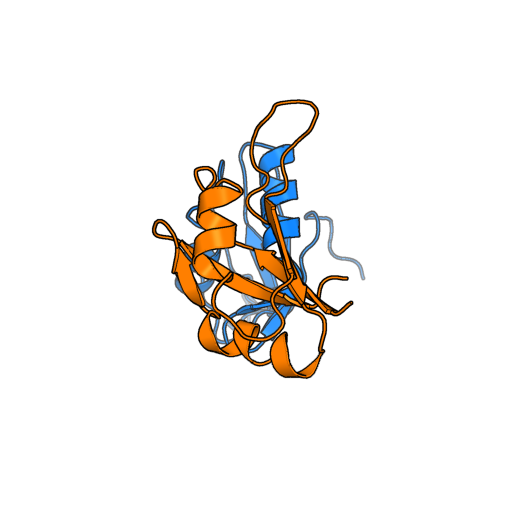TOM 825 O O . ARG B 1 19 ? -11.404 -3.952 23.290 1.00 13.38 179 ARG B O 1
ATOM 833 N N . ASN B 1 20 ? -10.783 -1.871 23.859 1.00 14.12 180 ASN B N 1
ATOM 834 C CA . ASN B 1 20 ? -11.490 -1.933 25.143 1.00 15.09 180 ASN B CA 1
ATOM 835 C C . ASN B 1 20 ? -12.981 -2.197 24.968 1.00 14.72 180 ASN B C 1
ATOM 836 O O . ASN B 1 20 ? -13.602 -2.869 25.790 1.00 15.24 180 ASN B O 1
ATOM 841 N N . ALA B 1 21 ? -13.547 -1.689 23.875 1.00 14.49 181 ALA B N 1
ATOM 842 C CA . ALA B 1 21 ? -14.978 -1.844 23.606 1.00 14.25 181 ALA B CA 1
ATOM 843 C C . ALA B 1 21 ? -15.386 -3.268 23.202 1.00 14.61 181 ALA B C 1
ATOM 844 O O . ALA B 1 21 ? -16.568 -3.617 23.318 1.00 15.25 181 ALA B O 1
ATOM 846 N N . PHE B 1 22 ? -14.423 -4.085 22.746 1.00 13.61 182 PHE B N 1
ATOM 847 C CA . PHE B 1 22 ? -14.726 -5.427 22.223 1.00 13.56 182 PHE B CA 1
ATOM 848 C C . PHE B 1 22 ? -13.957 -6.590 22.857 1.00 13.68 182 PHE B C 1
ATOM 849 O O . PHE B 1 22 ? -14.302 -7.757 22.625 1.00 14.03 182 PHE B O 1
ATOM 857 N N . LYS B 1 23 ? -12.911 -6.283 23.625 1.00 13.60 183 LYS B N 1
ATOM 858 C CA . LYS B 1 23 ? -11.949 -7.312 24.029 1.00 13.40 183 LYS B CA 1
ATOM 859 C C . LYS B 1 23 ? -12.486 -8.376 24.985 1.00 13.52 183 LYS B C 1
ATOM 860 O O . LYS B 1 23 ? -11.900 -9.453 25.093 1.00 12.99 183 LYS B O 1
ATOM 866 N N . ASP B 1 24 ? -13.593 -8.067 25.656 1.00 13.52 184 ASP B N 1
ATOM 867 C CA . ASP B 1 24 ? -14.231 -9.003 26.583 1.00 13.94 184 ASP B CA 1
ATOM 868 C C . ASP B 1 24 ? -15.259 -9.928 25.926 1.00 13.88 184 ASP B C 1
ATOM 869 O O . ASP B 1 24 ? -15.783 -10.845 26.571 1.00 14.28 184 ASP B O 1
ATOM 874 N N . PHE B 1 25 ? -15.566 -9.689 24.654 1.00 13.93 185 PHE B N 1
ATOM 875 C CA . PHE B 1 25 ? -16.465 -10.583 23.917 1.00 13.92 185 PHE B CA 1
ATOM 876 C C . PHE B 1 25 ? -15.789 -11.918 23.622 1.00 14.02 185 PHE B C 1
ATOM 877 O O . PHE B 1 25 ? -14.596 -11.949 23.330 1.00 15.02 185 PHE B O 1
ATOM 885 N N . PRO B 1 26 ? -16.545 -13.030 23.709 1.00 13.69 186 PRO B N 1
ATOM 886 C CA . PRO B 1 26 ? -16.007 -14.355 23.393 1.00 13.36 186 PRO B CA 1
ATOM 887 C C . PRO B 1 26 ? -15.392 -14.467 21.993 1.00 13.34 186 PRO B C 1
ATOM 888 O O . PRO B 1 26 ? -15.955 -13.939 21.026 1.00 13.40 186 PRO B O 1
ATOM 892 N N . SER B 1 27 ? -14.241 -15.141 21.920 1.00 12.97 187 SER B N 1
ATOM 893 C CA . SER B 1 27 ? -13.492 -15.417 20.677 1.00 12.89 187 SER B CA 1
ATOM 894 C C . SER B 1 27 ? -12.799 -14.191 20.064 1.00 12.50 187 SER B C 1
ATOM 895 O O . SER B 1 27 ? -12.245 -14.276 18.969 1.00 12.49 187 SER B O 1
ATOM 898 N N . TYR B 1 28 ? -12.825 -13.072 20.783 1.00 12.35 188 TYR B N 1
ATOM 899 C CA . TYR B 1 28 ? -12.126 -11.854 20.368 1.00 12.29 188 TYR B CA 1
ATOM 900 C C . TYR B 1 28 ? -10.627 -12.121 20.202 1.00 12.08 188 TYR B C 1
ATOM 901 O O . TYR B 1 28 ? -10.012 -12.799 21.034 1.00 12.26 188 TYR B O 1
ATOM 910 N N . LEU B 1 29 ? -10.059 -11.589 19.120 1.00 12.30 189 LEU B N 1
ATOM 911 C CA . LEU B 1 29 ? -8.622 -11.667 18.853 1.00 12.04 189 LEU B CA 1
ATOM 912 C C . LEU B 1 29 ? -7.973 -10.293 18.963 1.00 12.27 189 LEU B C 1
ATOM 913 O O . LEU B 1 29 ? -7.060 -10.082 19.774 1.00 12.91 189 LEU B O 1
ATOM 918 N N . SER B 1 30 ? -8.456 -9.355 18.155 1.00 11.84 190 SER B N 1
ATOM 919 C CA . SER B 1 30 ? -7.719 -8.121 17.896 1.00 11.46 190 SER B CA 1
ATOM 920 C C . SER B 1 30 ? -8.638 -7.001 17.422 1.00 10.75 190 SER B C 1
ATOM 921 O O . SER B 1 30 ? -9.777 -7.248 17.032 1.00 10.81 190 SER B O 1
ATOM 924 N N . GLY B 1 31 ? -8.127 -5.777 17.454 1.00 9.14 191 GLY B N 1
ATOM 925 C CA . GLY B 1 31 ? -8.820 -4.634 16.885 1.00 8.64 191 GLY B CA 1
ATOM 926 C C . GLY B 1 31 ? -7.845 -3.611 16.338 1.00 7.69 191 GLY B C 1
ATOM 927 O O . GLY B 1 31 ? -6.751 -3.403 16.902 1.00 7.70 191 GLY B O 1
ATOM 928 N N . HIS B 1 32 ? -8.234 -2.961 15.248 1.00 6.53 192 HIS B N 1
ATOM 929 C CA . HIS B 1 32 ? -7.410 -1.910 14.640 1.00 6.03 192 HIS B CA 1
ATOM 930 C C . HIS B 1 32 ? -8.239 -0.748 14.118 1.00 6.13 192 HIS B C 1
ATOM 931 O O . HIS B 1 32 ? -9.212 -0.960 13.402 1.00 5.49 192 HIS B O 1
ATOM 938 N N . VAL B 1 33 ? -7.810 0.477 14.433 1.00 5.68 193 VAL B N 1
ATOM 939 C CA . VAL B 1 33 ? -8.424 1.677 13.855 1.00 6.22 193 VAL B CA 1
ATOM 940 C C . VAL B 1 33 ? -7.640 2.029 12.617 1.00 6.66 193 VAL B C 1
ATOM 941 O O . VAL B 1 33 ? -6.414 2.113 12.659 1.00 7.29 193 VAL B O 1
ATOM 945 N N . MET B 1 34 ? -8.345 2.245 11.510 1.00 6.92 194 MET B N 1
ATOM 946 C CA . MET B 1 34 ? -7.671 2.625 10.273 1.00 7.03 194 MET B CA 1
ATOM 947 C C . MET B 1 34 ? -7.370 4.110 10.260 1.00 7.21 194 MET B C 1
ATOM 948 O O . MET B 1 34 ? -8.185 4.937 10.699 1.00 7.10 194 MET B O 1
ATOM 953 N N . TRP B 1 35 ? -6.187 4.440 9.750 1.00 7.75 195 TRP B N 1
ATOM 954 C CA . TRP B 1 35 ? -5.743 5.819 9.652 1.00 7.50 195 TRP B CA 1
ATOM 955 C C . TRP B 1 35 ? -4.977 6.008 8.347 1.00 7.95 195 TRP B C 1
ATOM 956 O O . TRP B 1 35 ? -4.454 5.036 7.765 1.00 8.01 195 TRP B O 1
ATOM 967 N N . ASP B 1 36 ? -4.953 7.256 7.894 1.00 7.79 196 ASP B N 1
ATOM 968 C CA . ASP B 1 36 ? -4.353 7.666 6.617 1.00 7.74 196 ASP B CA 1
ATOM 969 C C . ASP B 1 36 ? -2.833 7.766 6.765 1.00 7.99 196 ASP B C 1
ATOM 970 O O . ASP B 1 36 ? -2.316 8.627 7.482 1.00 7.82 196 ASP B O 1
ATOM 975 N N . MET B 1 37 ? -2.125 6.886 6.073 1.00 8.06 197 MET B N 1
ATOM 976 C CA . MET B 1 37 ? -0.673 6.777 6.234 1.00 9.46 197 MET B CA 1
ATOM 977 C C . MET B 1 37 ? 0.111 7.916 5.628 1.00 9.52 197 MET B C 1
ATOM 978 O O . MET B 1 37 ? 1.330 7.943 5.727 1.00 10.09 197 MET B O 1
ATOM 983 N N . GLN B 1 38 ? -0.594 8.875 5.038 1.00 10.71 198 GLN B N 1
ATOM 984 C CA . GLN B 1 38 ? 0.048 10.103 4.590 1.00 11.55 198 GLN B CA 1
ATOM 985 C C . GLN B 1 38 ? -0.212 11.306 5.509 1.00 11.99 198 GLN B C 1
ATOM 986 O O . GLN B 1 38 ? 0.358 12.381 5.285 1.00 11.91 198 GLN B O 1
ATOM 992 N N . THR B 1 39 ? -1.054 11.135 6.534 1.00 11.74 199 THR B N 1
ATOM 993 C CA . THR B 1 39 ? -1.395 12.247 7.442 1.00 11.85 199 THR B CA 1
ATOM 994 C C . THR B 1 39 ? -1.453 11.894 8.936 1.00 11.50 199 THR B C 1
ATOM 995 O O . THR B 1 39 ? -1.341 12.784 9.788 1.00 11.31 199 THR B O 1
ATOM 999 N N . GLY B 1 40 ? -1.639 10.616 9.255 1.00 10.94 200 GLY B N 1
ATOM 1000 C CA . GLY B 1 40 ? -1.722 10.178 10.649 1.00 11.21 200 GLY B CA 1
ATOM 1001 C C . GLY B 1 40 ? -3.151 10.190 11.155 1.00 11.49 200 GLY B C 1
ATOM 1002 O O . GLY B 1 40 ? -3.460 9.643 12.217 1.00 11.95 200 GLY B O 1
ATOM 1003 N N . SER B 1 41 ? -4.026 10.792 10.372 1.00 11.17 201 SER B N 1
ATOM 1004 C CA . SER B 1 41 ? -5.407 10.998 10.804 1.00 11.30 201 SER B CA 1
ATOM 1005 C C . SER B 1 41 ? -6.245 9.744 10.665 1.00 10.41 201 SER B C 1
ATOM 1006 O O . SER B 1 41 ? -6.204 9.088 9.628 1.00 10.31 201 SER B O 1
ATOM 1009 N N . SER B 1 42 ? -7.002 9.430 11.715 1.00 9.26 202 SER B N 1
ATOM 1010 C CA . SER B 1 42 ? -7.996 8.345 11.683 1.00 8.11 202 SER B CA 1
ATOM 1011 C C . SER B 1 42 ? -8.987 8.508 10.534 1.00 7.80 202 SER B C 1
ATOM 1012 O O . SER B 1 42 ? -9.469 9.605 10.253 1.00 7.69 202 SER B O 1
ATOM 1015 N N . ARG B 1 43 ?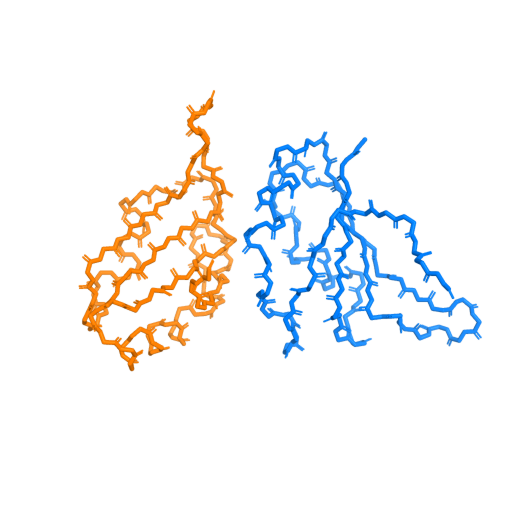 -9.298 7.386 9.901 1.00 6.73 203 ARG B N 1
ATOM 1016 C CA . ARG B 1 43 ? -10.313 7.342 8.857 1.00 6.21 203 ARG B CA 1
ATOM 1017 C C . ARG B 1 43 ? -11.730 7.177 9.419 1.00 6.53 203 ARG B C 1
ATOM 1018 O O . ARG B 1 43 ? -12.705 7.230 8.664 1.00 6.80 203 ARG B O 1
ATOM 1026 N N . GLY B 1 44 ? -11.847 6.997 10.736 1.00 6.27 204 GLY B N 1
ATOM 1027 C CA . GLY B 1 44 ? -13.157 6.875 11.393 1.00 6.19 204 GLY B CA 1
ATOM 1028 C C . GLY B 1 44 ? -13.815 5.519 11.216 1.00 6.15 204 GLY B C 1
ATOM 1029 O O . GLY B 1 44 ? -15.040 5.393 11.269 1.00 5.92 204 GLY B O 1
ATOM 1030 N N . TYR B 1 45 ? -12.998 4.495 10.990 1.00 4.99 205 TYR B N 1
ATOM 1031 C CA . TYR B 1 45 ? -13.482 3.128 10.989 1.00 5.00 205 TYR B CA 1
ATOM 1032 C C . TYR B 1 45 ? -12.344 2.179 11.333 1.00 4.70 205 TYR B C 1
ATOM 1033 O O . TYR B 1 45 ? -11.185 2.580 11.334 1.00 4.23 205 TYR B O 1
ATOM 1042 N N . GLY B 1 46 ? -12.689 0.934 11.653 1.00 5.07 206 GLY B N 1
ATOM 1043 C CA . GLY B 1 46 ? -11.712 -0.057 12.069 1.00 4.19 206 GLY B CA 1
ATOM 1044 C C . GLY B 1 46 ? -12.238 -1.471 11.933 1.00 5.00 206 GLY B C 1
ATOM 1045 O O . GLY B 1 46 ? -13.335 -1.699 11.398 1.00 3.99 206 GLY B O 1
ATOM 1046 N N . PHE B 1 47 ? -11.458 -2.414 12.436 1.00 4.39 207 PHE B N 1
ATOM 1047 C CA . PHE B 1 47 ? -11.751 -3.825 12.329 1.00 4.91 207 PHE B CA 1
ATOM 1048 C C . PHE B 1 47 ? -11.597 -4.472 13.675 1.00 5.56 207 PHE B C 1
ATOM 1049 O O . PHE B 1 47 ? -10.698 -4.127 14.450 1.00 5.65 207 PHE B O 1
ATOM 1057 N N . VAL B 1 48 ? -12.478 -5.423 13.936 1.00 5.99 208 VAL B N 1
ATOM 1058 C CA . VAL B 1 48 ? -12.395 -6.266 15.120 1.00 7.23 208 VAL B CA 1
ATOM 1059 C C . VAL B 1 48 ? -12.482 -7.710 14.637 1.00 7.62 208 VAL B C 1
ATOM 1060 O O . VAL B 1 48 ? -13.380 -8.061 13.853 1.00 7.58 208 VAL B O 1
ATOM 1064 N N . SER B 1 49 ? -11.543 -8.545 15.093 1.00 7.82 209 SER B N 1
ATOM 1065 C CA . SER B 1 49 ? -11.386 -9.909 14.588 1.00 9.19 209 SER B CA 1
ATOM 1066 C C . SER B 1 49 ? -11.719 -10.932 15.658 1.00 9.54 209 SER B C 1
ATOM 1067 O O . SER B 1 49 ? -11.462 -10.692 16.831 1.00 9.17 209 SER B O 1
ATOM 1070 N N . PHE B 1 50 ? -12.280 -12.061 15.216 1.00 11.24 210 PHE B N 1
ATOM 1071 C CA . PHE B 1 50 ? -12.748 -13.156 16.076 1.00 12.30 210 PHE B CA 1
ATOM 1072 C C . PHE B 1 50 ? -12.356 -14.507 15.462 1.00 13.57 210 PHE B C 1
ATOM 1073 O O . PHE B 1 50 ? -12.218 -14.628 14.237 1.00 14.13 210 PHE B O 1
ATOM 1081 N N . THR B 1 51 ? -12.197 -15.525 16.306 1.00 15.15 211 THR B N 1
ATOM 1082 C CA . THR B 1 51 ? -11.883 -16.879 15.831 1.00 16.18 211 THR B CA 1
ATOM 1083 C C . THR B 1 51 ? -13.099 -17.605 15.239 1.00 16.80 211 THR B C 1
ATOM 1084 O O . THR B 1 51 ? -12.948 -18.459 14.365 1.00 17.46 211 THR B O 1
ATOM 1088 N N . SER B 1 52 ? -14.291 -17.257 15.727 1.00 17.16 212 SER B N 1
ATOM 1089 C CA . SER B 1 52 ? -15.529 -17.953 15.383 1.00 17.25 212 SER B CA 1
ATOM 1090 C C . SER B 1 52 ? -16.575 -17.016 14.789 1.00 17.01 212 SER B C 1
ATOM 1091 O O . SER B 1 52 ? -16.765 -15.901 15.285 1.00 16.90 212 SER B O 1
ATOM 1094 N N . GLN B 1 53 ? -17.273 -17.501 13.757 1.00 16.79 213 GLN B N 1
ATOM 1095 C CA . GLN B 1 53 ? -18.300 -16.731 13.048 1.00 16.40 213 GLN B CA 1
ATOM 1096 C C . GLN B 1 53 ? -19.472 -16.367 13.958 1.00 15.92 213 GLN B C 1
ATOM 1097 O O . GLN B 1 53 ? -19.902 -15.207 14.010 1.00 15.36 213 GLN B O 1
ATOM 1103 N N . ASP B 1 54 ? -19.983 -17.361 14.679 1.00 15.40 214 ASP B N 1
ATOM 1104 C CA . ASP B 1 54 ? -21.090 -17.136 15.596 1.00 15.14 214 ASP B CA 1
ATOM 1105 C C . ASP B 1 54 ? -20.745 -16.075 16.639 1.00 14.34 214 ASP B C 1
ATOM 1106 O O . ASP B 1 54 ? -21.543 -15.173 16.912 1.00 13.76 214 ASP B O 1
ATOM 1110 N N . ASP B 1 55 ? -19.535 -16.160 17.188 1.00 14.13 215 ASP B N 1
ATOM 1111 C CA . ASP B 1 55 ? -19.108 -15.214 18.209 1.00 14.07 215 ASP B CA 1
ATOM 1112 C C . ASP B 1 55 ? -18.943 -13.798 17.644 1.00 13.52 215 ASP B C 1
ATOM 1113 O O . ASP B 1 55 ? -19.346 -12.828 18.279 1.00 13.43 215 ASP B O 1
ATOM 1118 N N . ALA B 1 56 ? -18.388 -13.686 16.440 1.00 13.52 216 ALA B N 1
ATOM 1119 C CA . ALA B 1 56 ? -18.335 -12.385 15.756 1.00 13.54 216 ALA B CA 1
ATOM 1120 C C . ALA B 1 56 ? -19.735 -11.785 15.566 1.00 13.33 216 ALA B C 1
ATOM 1121 O O . ALA B 1 56 ? -19.945 -10.590 15.830 1.00 13.51 216 ALA B O 1
ATOM 1123 N N A GLN B 1 57 ? -20.679 -12.614 15.118 0.50 13.69 217 GLN B N 1
ATOM 1124 N N B GLN B 1 57 ? -20.686 -12.601 15.120 0.50 13.59 217 GLN B N 1
ATOM 1125 C CA A GLN B 1 57 ? -22.061 -12.174 14.888 0.50 13.61 217 GLN B CA 1
ATOM 1126 C CA B GLN B 1 57 ? -22.044 -12.106 14.902 0.50 13.38 217 GLN B CA 1
ATOM 1127 C C A GLN B 1 57 ? -22.725 -11.690 16.179 0.50 13.03 217 GLN B C 1
ATOM 1128 C C B GLN B 1 57 ? -22.704 -11.653 16.202 0.50 12.89 217 GLN B C 1
ATOM 1129 O O A GLN B 1 57 ? -23.418 -10.673 16.181 0.50 13.25 217 GLN B O 1
ATOM 1130 O O B GLN B 1 57 ? -23.380 -10.624 16.232 0.50 13.05 217 GLN B O 1
ATOM 1141 N N . ASN B 1 58 ? -22.492 -12.412 17.276 1.00 12.95 218 ASN B N 1
ATOM 1142 C CA . ASN B 1 58 ? -23.011 -12.030 18.586 1.00 12.53 218 ASN B CA 1
ATOM 1143 C C . ASN B 1 58 ? -22.468 -10.692 19.083 1.00 11.92 218 ASN B C 1
ATOM 1144 O O . ASN B 1 58 ? -23.223 -9.865 19.587 1.00 12.66 218 ASN B O 1
ATOM 1149 N N . ALA B 1 59 ? -21.168 -10.456 18.903 1.00 11.47 219 ALA B N 1
ATOM 1150 C CA . ALA B 1 59 ? -20.570 -9.166 19.269 1.00 11.00 219 ALA B CA 1
ATOM 1151 C C . ALA B 1 59 ? -21.140 -8.012 18.434 1.00 10.73 219 ALA B C 1
ATOM 1152 O O . ALA B 1 59 ? -21.414 -6.928 18.962 1.00 10.59 219 ALA B O 1
ATOM 1154 N N . MET B 1 60 ? -21.318 -8.254 17.135 1.00 11.06 220 MET B N 1
ATOM 1155 C CA . MET B 1 60 ? -21.946 -7.284 16.245 1.00 11.30 220 MET B CA 1
ATOM 1156 C C . MET B 1 60 ? -23.338 -6.861 16.748 1.00 11.30 220 MET B C 1
ATOM 1157 O O . MET B 1 60 ? -23.644 -5.665 16.840 1.00 11.52 220 MET B O 1
ATOM 1162 N N . ASP B 1 61 ? -24.152 -7.839 17.122 1.00 11.71 221 ASP B N 1
ATOM 1163 C CA . ASP B 1 61 ? -25.477 -7.549 17.681 1.00 12.52 221 ASP B CA 1
ATOM 1164 C C . ASP B 1 61 ? -25.472 -6.737 18.968 1.00 11.90 221 ASP B C 1
ATOM 1165 O O . ASP B 1 61 ? -26.246 -5.790 19.085 1.00 12.87 221 ASP B O 1
ATOM 1170 N N . SER B 1 62 ? -24.610 -7.088 19.936 1.00 11.24 222 SER B N 1
ATOM 1171 C CA . SER B 1 62 ? -24.566 -6.363 21.203 1.00 10.25 222 SER B CA 1
ATOM 1172 C C . SER B 1 62 ? -24.152 -4.915 21.051 1.00 10.99 222 SER B C 1
ATOM 1173 O O . SER B 1 62 ? -24.644 -4.044 21.777 1.00 11.56 222 SER B O 1
ATOM 1176 N N . MET B 1 63 ? -23.242 -4.664 20.109 1.00 10.49 223 MET B N 1
ATOM 1177 C CA . MET B 1 63 ? -22.618 -3.361 20.010 1.00 11.36 223 MET B CA 1
ATOM 1178 C C . MET B 1 63 ? -23.249 -2.461 18.949 1.00 10.48 223 MET B C 1
ATOM 1179 O O . MET B 1 63 ? -22.961 -1.267 18.905 1.00 11.74 223 MET B O 1
ATOM 1184 N N . GLN B 1 64 ? -24.143 -3.028 18.147 1.00 11.33 224 GLN B N 1
ATOM 1185 C CA . GLN B 1 64 ? -24.746 -2.307 17.011 1.00 11.56 224 GLN B CA 1
ATOM 1186 C C . GLN B 1 64 ? -25.479 -1.057 17.463 1.00 12.33 224 GLN B C 1
ATOM 1187 O O . GLN B 1 64 ? -26.397 -1.142 18.300 1.00 13.15 224 GLN B O 1
ATOM 1193 N N . GLY B 1 65 ? -25.089 0.102 16.929 1.00 12.51 225 GLY B N 1
ATOM 1194 C CA . GLY B 1 65 ? -25.714 1.384 17.277 1.00 13.99 225 GLY B CA 1
ATOM 1195 C C . GLY B 1 65 ? -25.369 1.969 18.646 1.00 14.20 225 GLY B C 1
ATOM 1196 O O . GLY B 1 65 ? -25.856 3.054 18.998 1.00 14.22 225 GLY B O 1
ATOM 1197 N N . GLN B 1 66 ? -24.529 1.275 19.415 1.00 14.82 226 GLN B N 1
ATOM 1198 C CA . GLN B 1 66 ? -24.133 1.750 20.746 1.00 14.62 226 GLN B CA 1
ATOM 1199 C C . GLN B 1 66 ? -23.103 2.857 20.632 1.00 15.61 226 GLN B C 1
ATOM 1200 O O . GLN B 1 66 ? -22.259 2.843 19.729 1.00 14.94 226 GLN B O 1
ATOM 1206 N N . ASP B 1 67 ? -23.175 3.819 21.542 1.00 15.61 227 ASP B N 1
ATOM 1207 C CA . ASP B 1 67 ? -22.287 4.965 21.484 1.00 16.78 227 ASP B CA 1
ATOM 1208 C C . ASP B 1 67 ? -20.876 4.595 21.922 1.00 16.56 227 ASP B C 1
ATOM 1209 O O . ASP B 1 67 ? -20.684 3.842 22.885 1.00 17.53 227 ASP B O 1
ATOM 1213 N N . LEU B 1 68 ? -19.901 5.108 21.180 1.00 16.43 228 LEU B N 1
ATOM 1214 C CA . LEU B 1 68 ? -18.510 5.079 21.580 1.00 15.70 228 LEU B CA 1
ATOM 1215 C C . LEU B 1 68 ? -17.996 6.482 21.338 1.00 15.65 228 LEU B C 1
ATOM 1216 O O . LEU B 1 68 ? -18.056 6.979 20.211 1.00 15.23 228 LEU B O 1
ATOM 1221 N N . ASN B 1 69 ? -17.538 7.137 22.408 1.00 15.52 229 ASN B N 1
ATOM 1222 C CA . ASN B 1 69 ? -17.096 8.525 22.323 1.00 15.60 229 ASN B CA 1
ATOM 1223 C C . ASN B 1 69 ? -18.106 9.400 21.571 1.00 15.42 229 ASN B C 1
ATOM 1224 O O . ASN B 1 69 ? -17.729 10.236 20.743 1.00 15.78 229 ASN B O 1
ATOM 1229 N N . GLY B 1 70 ? -19.389 9.173 21.867 1.00 15.23 230 GLY B N 1
ATOM 1230 C CA . GLY B 1 70 ? -20.483 10.032 21.413 1.00 14.75 230 GLY B CA 1
ATOM 1231 C C . GLY B 1 70 ? -21.036 9.732 20.031 1.00 14.45 230 GLY B C 1
ATOM 1232 O O . GLY B 1 70 ? -21.920 10.444 19.545 1.00 14.81 230 GLY B O 1
ATOM 1233 N N . ARG B 1 71 ? -20.533 8.671 19.407 1.00 13.81 231 ARG B N 1
ATOM 1234 C CA . ARG B 1 71 ? -20.937 8.293 18.055 1.00 13.47 231 ARG B CA 1
ATOM 1235 C C . ARG B 1 71 ? -21.437 6.842 18.009 1.00 13.05 231 ARG B C 1
ATOM 1236 O O . ARG B 1 71 ? -20.756 5.943 18.513 1.00 13.59 231 ARG B O 1
ATOM 1244 N N . PRO B 1 72 ? -22.611 6.595 17.377 1.00 12.22 232 PRO B N 1
ATOM 1245 C CA . PRO B 1 72 ? -23.137 5.219 17.268 1.00 11.42 232 PRO B CA 1
ATOM 1246 C C . PRO B 1 72 ? -22.278 4.272 16.401 1.00 10.92 232 PRO B C 1
ATOM 1247 O O . PRO B 1 72 ? -21.956 4.604 15.267 1.00 11.63 232 PRO B O 1
ATOM 1251 N N . LEU B 1 73 ? -21.923 3.102 16.934 1.00 9.93 233 LEU B N 1
ATOM 1252 C CA . LEU B 1 73 ? -21.180 2.103 16.159 1.00 8.68 233 LEU B CA 1
ATOM 1253 C C . LEU B 1 73 ? -22.020 1.541 15.020 1.00 8.93 233 LEU B C 1
ATOM 1254 O O . LEU B 1 73 ? -23.140 1.064 15.227 1.00 8.42 233 LEU B O 1
ATOM 1259 N N . ARG B 1 74 ? -21.470 1.605 13.811 1.00 7.83 234 ARG B N 1
ATOM 1260 C CA . ARG B 1 74 ? -22.105 0.999 12.643 1.00 8.25 234 ARG B CA 1
ATOM 1261 C C . ARG B 1 74 ? -21.319 -0.217 12.209 1.00 7.39 234 ARG B C 1
ATOM 1262 O O . ARG B 1 74 ? -20.232 -0.101 11.667 1.00 7.28 234 ARG B O 1
ATOM 1270 N N . ILE B 1 75 ? -21.873 -1.392 12.455 1.00 6.37 235 ILE B N 1
ATOM 1271 C CA . ILE B 1 75 ? -21.102 -2.612 12.326 1.00 6.62 235 ILE B CA 1
ATOM 1272 C C . ILE B 1 75 ? -21.620 -3.528 11.246 1.00 6.64 235 ILE B C 1
ATOM 1273 O O . ILE B 1 75 ? -22.811 -3.823 11.180 1.00 6.22 235 ILE B O 1
ATOM 1278 N N . ASN B 1 76 ? -20.725 -3.976 10.384 1.00 7.16 236 ASN B N 1
ATOM 1279 C CA . ASN B 1 76 ? -21.093 -5.018 9.434 1.00 8.70 236 ASN B CA 1
ATOM 1280 C C . ASN B 1 76 ? -19.942 -6.005 9.234 1.00 9.25 236 ASN B C 1
ATOM 1281 O O . ASN B 1 76 ? -18.916 -5.887 9.898 1.00 9.72 236 ASN B O 1
ATOM 1286 N N . TRP B 1 77 ? -20.122 -6.992 8.368 1.00 10.24 237 TRP B N 1
ATOM 1287 C CA . TRP B 1 77 ? -19.050 -7.929 8.058 1.00 11.39 237 TRP B CA 1
ATOM 1288 C C . TRP B 1 77 ? -17.982 -7.258 7.202 1.00 11.01 237 TRP B C 1
ATOM 1289 O O . TRP B 1 77 ? -18.302 -6.510 6.283 1.00 10.33 237 TRP B O 1
ATOM 1300 N N . ALA B 1 78 ? -16.714 -7.517 7.524 1.00 12.16 238 ALA B N 1
ATOM 1301 C CA . ALA B 1 78 ? -15.608 -7.002 6.717 1.00 13.02 238 ALA B CA 1
ATOM 1302 C C . ALA B 1 78 ? -15.662 -7.587 5.300 1.00 14.31 238 ALA B C 1
ATOM 1303 O O . ALA B 1 78 ? -15.947 -8.773 5.113 1.00 14.81 238 ALA B O 1
ATOM 1305 N N . ALA B 1 79 ? -15.436 -6.737 4.305 1.00 15.18 239 ALA B N 1
ATOM 1306 C CA . ALA B 1 79 ? -15.488 -7.181 2.907 1.00 16.07 239 ALA B CA 1
ATOM 1307 C C . ALA B 1 79 ? -14.258 -6.738 2.128 1.00 16.93 239 ALA B C 1
ATOM 1308 O O . ALA B 1 79 ? -13.925 -5.551 2.109 1.00 17.90 239 ALA B O 1
#

Secondary structure (DSSP, 8-state):
-EEEEEE---TT--HHHHHHHHTTSTTEEEEEEEE-TTT--EEEEEEEEES-HHHHHHHHHHHTT-EETTEE-EEEE--PPP-/-EEEEEES--TT--HHHHHHHHTTSTTEEEEEEEE-TTT--EEEEEEEEES-HHHHHHHHHHHTT-EETTEE-EEEE--

Foldseek 3Di:
DWKKKKAQADQPQAQVQVCVLQVPQAFWDGKGFDDDPVPRTTPRIIMTDGPDPVSVVVSCVVQQQPDRPRTGIHMDTDDDDDD/DWKKKKAQADQPQAQVLVCVLQVPQPQWDGKGFDDDPVPRTTPRIIMTDGPDHVSVVVSCVVQAQPDRPRTGIHMDTDD

Radius of gyration: 16.41 Å; Cα contacts (8 Å, |Δi|>4): 370; chains: 2; bounding box: 46×38×45 Å

InterPro domains:
  IPR000504 RNA recognition motif domain [PF00076] (77-144)
  IPR000504 RNA recognition motif domain [PF00076] (164-234)
  IPR000504 RNA recognition motif domain [PF00076] (344-407)
  IPR000504 RNA recognition motif domain [PS50102] (75-152)
  IPR000504 RNA recognition motif domain [PS50102] (162-240)
  IPR000504 RNA recognition motif domain [PS50102] (3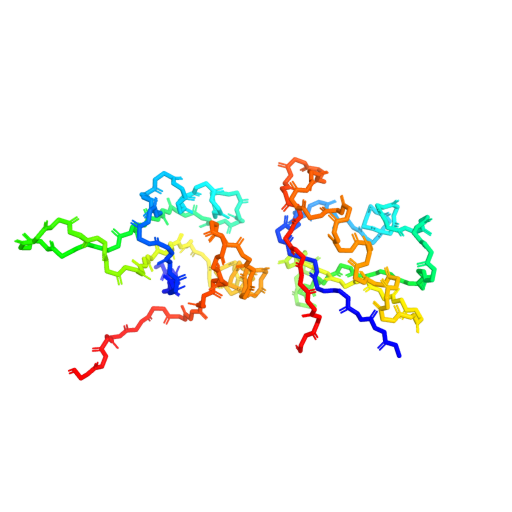41-413)
  IPR000504 RNA recognition motif domain [SM00360] (76-148)
  IPR000504 RNA recognition motif domain [SM00360] (163-236)
  IPR000504 RNA recognition motif domain [SM00360] (342-409)
  IPR003954 RNA recognition motif domain, eukaryotic-type [SM00361] (76-148)
  IPR003954 RNA recognition motif domain, eukaryotic-type [SM00361] (163-236)
  IPR012677 Nucleotide-binding alpha-beta plait domain superfamily [G3DSA:3.30.70.330] (1-154)
  IPR012677 Nucleotide-binding alpha-beta plait domain superfamily [G3DSA:3.30.70.330] (155-278)
  IPR012677 Nucleotide-binding alpha-beta plait domain superfamily [G3DSA:3.30.70.330] (314-414)
  IPR035979 RNA-binding domain superfamily [SSF54928] (74-245)
  IPR035979 RNA-binding domain superfamily [SSF54928] (328-427)
  IPR052462 SRA stem-loop-interacting RNA-binding protein/Glycine-rich RNA-binding-like [PTHR48027] (155-334)